Protein AF-A0A7S1QAA0-F1 (afdb_monomer_lite)

Structure (mmCIF, N/CA/C/O backbone):
data_AF-A0A7S1QAA0-F1
#
_entry.id   AF-A0A7S1QAA0-F1
#
loop_
_atom_site.group_PDB
_atom_site.id
_atom_site.type_symbol
_atom_site.label_atom_id
_atom_site.label_alt_id
_atom_site.label_comp_id
_atom_site.label_asym_id
_atom_site.label_entity_id
_atom_site.label_seq_id
_atom_site.pdbx_PDB_ins_code
_atom_site.Cartn_x
_atom_site.Cartn_y
_atom_site.Cartn_z
_atom_site.occupancy
_atom_site.B_iso_or_equiv
_atom_site.auth_seq_id
_atom_site.auth_comp_id
_atom_site.auth_asym_id
_atom_site.auth_atom_id
_atom_site.pdbx_PDB_model_num
ATOM 1 N N . LEU A 1 1 ? 3.022 54.831 -4.585 1.00 48.22 1 LEU A N 1
ATOM 2 C CA . LEU A 1 1 ? 3.019 54.101 -3.299 1.00 48.22 1 LEU A CA 1
ATOM 3 C C . LEU A 1 1 ? 3.901 52.864 -3.406 1.00 48.22 1 LEU A C 1
ATOM 5 O O . LEU A 1 1 ? 3.508 51.906 -4.059 1.00 48.22 1 LEU A O 1
ATOM 9 N N . LYS A 1 2 ? 5.076 52.889 -2.775 1.00 45.66 2 LYS A N 1
ATOM 10 C CA . LYS A 1 2 ? 5.754 51.692 -2.261 1.00 45.66 2 LYS A CA 1
ATOM 11 C C . LYS A 1 2 ? 6.778 52.168 -1.220 1.00 45.66 2 LYS A C 1
ATOM 13 O O . LYS A 1 2 ? 7.729 52.836 -1.616 1.00 45.66 2 LYS A O 1
ATOM 18 N N . PRO A 1 3 ? 6.549 51.963 0.086 1.00 51.00 3 PRO A N 1
ATOM 19 C CA . PRO A 1 3 ? 7.515 52.367 1.097 1.00 51.00 3 PRO A CA 1
ATOM 20 C C . PRO A 1 3 ? 8.655 51.345 1.184 1.00 51.00 3 PRO A C 1
ATOM 22 O O . PRO A 1 3 ? 8.421 50.137 1.226 1.00 51.00 3 PRO A O 1
ATOM 25 N N . SER A 1 4 ? 9.885 51.855 1.202 1.00 52.06 4 SER A N 1
ATOM 26 C CA . SER A 1 4 ? 11.091 51.122 1.591 1.00 52.06 4 SER A CA 1
ATOM 27 C C . SER A 1 4 ? 10.983 50.680 3.057 1.00 52.06 4 SER A C 1
ATOM 29 O O . SER A 1 4 ? 10.548 51.484 3.884 1.00 52.06 4 SER A O 1
ATOM 31 N N . PRO A 1 5 ? 11.367 49.444 3.420 1.00 55.75 5 PRO A N 1
ATOM 32 C CA . PRO A 1 5 ? 11.310 49.000 4.805 1.00 55.75 5 PRO A CA 1
ATOM 33 C C . PRO A 1 5 ? 12.450 49.623 5.618 1.00 55.75 5 PRO A C 1
ATOM 35 O O . PRO A 1 5 ? 13.632 49.390 5.365 1.00 55.75 5 PRO A O 1
ATOM 38 N N . SER A 1 6 ? 12.045 50.443 6.584 1.00 51.56 6 SER A N 1
ATOM 39 C CA . SER A 1 6 ? 12.879 51.080 7.594 1.00 51.56 6 SER A CA 1
ATOM 40 C C . SER A 1 6 ? 13.572 50.076 8.512 1.00 51.56 6 SER A C 1
ATOM 42 O O . SER A 1 6 ? 13.018 49.044 8.889 1.00 51.56 6 SER A O 1
ATOM 44 N N . LEU A 1 7 ? 14.782 50.472 8.902 1.00 54.50 7 LEU A N 1
ATOM 45 C CA . LEU A 1 7 ? 15.623 49.916 9.950 1.00 54.50 7 LEU A CA 1
ATOM 46 C C . LEU A 1 7 ? 14.826 49.652 11.236 1.00 54.50 7 LEU A C 1
ATOM 48 O O . LEU A 1 7 ? 14.327 50.586 11.860 1.00 54.50 7 LEU A O 1
ATOM 52 N N . ALA A 1 8 ? 14.756 48.392 11.658 1.00 53.06 8 ALA A N 1
ATOM 53 C CA . ALA A 1 8 ? 14.125 48.010 12.916 1.00 53.06 8 ALA A CA 1
ATOM 54 C C . ALA A 1 8 ? 14.787 46.768 13.522 1.00 53.06 8 ALA A C 1
ATOM 56 O O . ALA A 1 8 ? 14.153 45.727 13.606 1.00 53.06 8 ALA A O 1
ATOM 57 N N . TRP A 1 9 ? 16.056 46.871 13.926 1.00 45.47 9 TRP A N 1
ATOM 58 C CA . TRP A 1 9 ? 16.622 46.114 15.056 1.00 45.47 9 TRP A CA 1
ATOM 59 C C . TRP A 1 9 ? 18.060 46.586 15.321 1.00 45.47 9 TRP A C 1
ATOM 61 O O . TRP A 1 9 ? 19.026 46.035 14.812 1.00 45.47 9 TRP A O 1
ATOM 71 N N . LEU A 1 10 ? 18.216 47.646 16.116 1.00 45.34 10 LEU A N 1
ATOM 72 C CA . LEU A 1 10 ? 19.501 47.990 16.728 1.00 45.34 10 LEU A CA 1
ATOM 73 C C . LEU A 1 10 ? 19.378 47.693 18.227 1.00 45.34 10 LEU A C 1
ATOM 75 O O . LEU A 1 10 ? 18.973 48.546 19.013 1.00 45.34 10 LEU A O 1
ATOM 79 N N . THR A 1 11 ? 19.652 46.450 18.618 1.00 57.62 11 THR A N 1
ATOM 80 C CA . THR A 1 11 ? 19.965 46.113 20.011 1.00 57.62 11 THR A CA 1
ATOM 81 C C . THR A 1 11 ? 21.453 46.402 20.242 1.00 57.62 11 THR A C 1
ATOM 83 O O . THR A 1 11 ? 22.286 46.041 19.405 1.00 57.62 11 THR A O 1
ATOM 86 N N . PRO A 1 12 ? 21.837 47.075 21.339 1.00 49.72 12 PRO A N 1
ATOM 87 C CA . PRO A 1 12 ? 23.234 47.396 21.588 1.00 49.72 12 PRO A CA 1
ATOM 88 C C . PRO A 1 12 ? 23.942 46.141 22.117 1.00 49.72 12 PRO A C 1
ATOM 90 O O . PRO A 1 12 ? 23.834 45.816 23.296 1.00 49.72 12 PRO A O 1
ATOM 93 N N . GLY A 1 13 ? 24.633 45.406 21.238 1.00 56.69 13 GLY A N 1
ATOM 94 C CA . GLY A 1 13 ? 25.514 44.302 21.650 1.00 56.69 13 GLY A CA 1
ATOM 95 C C . GLY A 1 13 ? 25.748 43.161 20.654 1.00 56.69 13 GLY A C 1
ATOM 96 O O . GLY A 1 13 ? 26.563 42.292 20.945 1.00 56.69 13 GLY A O 1
ATOM 97 N N . GLY A 1 14 ? 25.087 43.131 19.493 1.00 53.66 14 GLY A N 1
ATOM 98 C CA . GLY A 1 14 ? 25.298 42.092 18.477 1.00 53.66 14 GLY A CA 1
ATOM 99 C C . GLY A 1 14 ? 25.907 42.660 17.199 1.00 53.66 14 GLY A C 1
ATOM 100 O O . GLY A 1 14 ? 25.282 43.487 16.541 1.00 53.66 14 GLY A O 1
ATOM 101 N N . ILE A 1 15 ? 27.112 42.218 16.836 1.00 68.31 15 ILE A N 1
ATOM 102 C CA . ILE A 1 15 ? 27.705 42.489 15.518 1.00 68.31 15 ILE A CA 1
ATOM 103 C C . ILE A 1 15 ? 26.783 41.861 14.452 1.00 68.31 15 ILE A C 1
ATOM 105 O O . ILE A 1 15 ? 26.455 40.678 14.583 1.00 68.31 15 ILE A O 1
ATOM 109 N N . PRO A 1 16 ? 26.334 42.599 13.419 1.00 65.75 16 PRO A N 1
ATOM 110 C CA . PRO A 1 16 ? 25.530 42.016 12.348 1.00 65.75 16 PRO A CA 1
ATOM 111 C C . PRO A 1 16 ? 26.381 41.012 11.550 1.00 65.75 16 PRO A C 1
ATOM 113 O O . PRO A 1 16 ? 27.543 41.303 11.266 1.00 65.75 16 PRO A O 1
ATOM 116 N N . PRO A 1 17 ? 25.855 39.830 11.181 1.00 65.81 17 PRO A N 1
ATOM 117 C CA . PRO A 1 17 ? 26.639 38.857 10.433 1.00 65.81 17 PRO A CA 1
ATOM 118 C C . PRO A 1 17 ? 26.915 39.361 9.010 1.00 65.81 17 PRO A C 1
ATOM 120 O O . PRO A 1 17 ? 25.994 39.687 8.259 1.00 65.81 17 PRO A O 1
ATOM 123 N N . ASP A 1 18 ? 28.196 39.395 8.642 1.00 61.81 18 ASP A N 1
ATOM 124 C CA . ASP A 1 18 ? 28.657 39.739 7.298 1.00 61.81 18 ASP A CA 1
ATOM 125 C C . ASP A 1 18 ? 28.142 38.726 6.256 1.00 61.81 18 ASP A C 1
ATOM 127 O O . ASP A 1 18 ? 28.348 37.518 6.416 1.00 61.81 18 ASP A O 1
ATOM 131 N N . PRO A 1 19 ? 27.573 39.171 5.119 1.00 62.12 19 PRO A N 1
ATOM 132 C CA . PRO A 1 19 ? 27.037 38.282 4.085 1.00 62.12 19 PRO A CA 1
ATOM 133 C C . PRO A 1 19 ? 28.111 37.630 3.186 1.00 62.12 19 PRO A C 1
ATOM 135 O O . PRO A 1 19 ? 27.798 37.174 2.087 1.00 62.12 19 PRO A O 1
ATOM 138 N N . ARG A 1 20 ? 29.388 37.601 3.597 1.00 53.25 20 ARG A N 1
ATOM 139 C CA . ARG A 1 20 ? 30.512 37.080 2.786 1.00 53.25 20 ARG A CA 1
ATOM 140 C C . ARG A 1 20 ? 31.515 36.214 3.558 1.00 53.25 20 ARG A C 1
ATOM 142 O O . ARG A 1 20 ? 32.696 36.205 3.223 1.00 53.25 20 ARG A O 1
ATOM 149 N N . SER A 1 21 ? 31.070 35.459 4.558 1.00 50.84 21 SER A N 1
ATOM 150 C CA . SER A 1 21 ? 31.899 34.398 5.146 1.00 50.84 21 SER A CA 1
ATOM 151 C C . SER A 1 21 ? 31.537 33.034 4.531 1.00 50.84 21 SER A C 1
ATOM 153 O O . SER A 1 21 ? 30.377 32.625 4.596 1.00 50.84 21 SER A O 1
ATOM 155 N N . PRO A 1 22 ? 32.485 32.308 3.905 1.00 51.22 22 PRO A N 1
ATOM 156 C CA . PRO A 1 22 ? 32.242 30.931 3.502 1.00 51.22 22 PRO A CA 1
ATOM 157 C C . PRO A 1 22 ? 32.101 30.076 4.763 1.00 51.22 22 PRO A C 1
ATOM 159 O O . PRO A 1 22 ? 33.004 30.001 5.595 1.00 51.22 22 PRO A O 1
ATOM 162 N N . THR A 1 23 ? 30.951 29.428 4.918 1.00 54.97 23 THR A N 1
ATOM 163 C CA . THR A 1 23 ? 30.754 28.399 5.934 1.00 54.97 23 THR A CA 1
ATOM 164 C C . THR A 1 23 ? 31.646 27.207 5.585 1.00 54.97 23 THR A C 1
ATOM 166 O O . THR A 1 23 ? 31.271 26.351 4.787 1.00 54.97 23 THR A O 1
ATOM 169 N N . THR A 1 24 ? 32.842 27.136 6.169 1.00 52.88 24 THR A N 1
ATOM 170 C CA . THR A 1 24 ? 33.669 25.923 6.148 1.00 52.88 24 THR A CA 1
ATOM 171 C C . THR A 1 24 ? 33.019 24.881 7.059 1.00 52.88 24 THR A C 1
ATOM 173 O O . THR A 1 24 ? 33.382 24.730 8.222 1.00 52.88 24 THR A O 1
ATOM 176 N N . GLN A 1 25 ? 32.021 24.163 6.543 1.00 48.00 25 GLN A N 1
ATOM 177 C CA . GLN A 1 25 ? 31.674 22.843 7.062 1.00 48.00 25 GLN A CA 1
ATOM 178 C C . GLN A 1 25 ? 32.580 21.828 6.364 1.00 48.00 25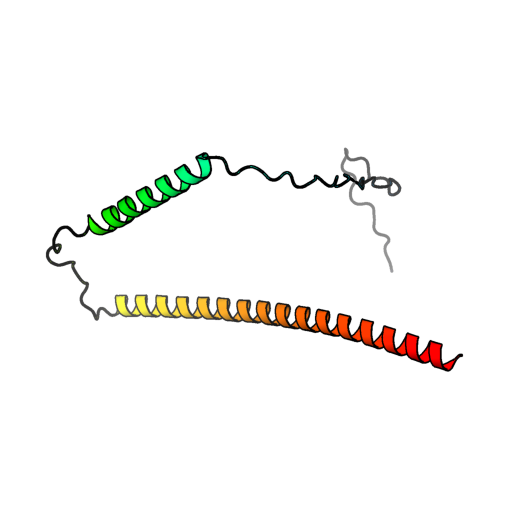 GLN A C 1
ATOM 180 O O . GLN A 1 25 ? 32.508 21.622 5.156 1.00 48.00 25 GLN A O 1
ATOM 185 N N . SER A 1 26 ? 33.490 21.255 7.148 1.00 49.66 26 SER A N 1
ATOM 186 C CA . SER A 1 26 ? 34.470 20.257 6.719 1.00 49.66 26 SER A CA 1
ATOM 187 C C . SER A 1 26 ? 33.791 18.998 6.161 1.00 49.66 26 SER A C 1
ATOM 189 O O . SER A 1 26 ? 32.973 18.404 6.866 1.00 49.66 26 SER A O 1
ATOM 191 N N . PRO A 1 27 ? 34.165 18.514 4.964 1.00 55.19 27 PRO A N 1
ATOM 192 C CA . PRO A 1 27 ? 33.910 17.145 4.551 1.00 55.19 27 PRO A CA 1
ATOM 193 C C . PRO A 1 27 ? 35.128 16.254 4.867 1.00 55.19 27 PRO A C 1
ATOM 195 O O . PRO A 1 27 ? 36.259 16.723 4.925 1.00 55.19 27 PRO A O 1
ATOM 198 N N . HIS A 1 28 ? 34.883 14.949 5.002 1.00 47.66 28 HIS A N 1
ATOM 199 C CA . HIS A 1 28 ? 35.863 13.851 5.075 1.00 47.66 28 HIS A CA 1
ATOM 200 C C . HIS A 1 28 ? 36.485 13.494 6.435 1.00 47.66 28 HIS A C 1
ATOM 202 O O . HIS A 1 28 ? 37.678 13.658 6.668 1.00 47.66 28 HIS A O 1
ATOM 208 N N . ALA A 1 29 ? 35.717 12.770 7.257 1.00 45.91 29 ALA A N 1
ATOM 209 C CA . ALA A 1 29 ? 36.297 11.667 8.024 1.00 45.91 29 ALA A CA 1
ATOM 210 C C . ALA A 1 29 ? 36.314 10.411 7.135 1.00 45.91 29 ALA A C 1
ATOM 212 O O . ALA A 1 29 ? 35.274 9.831 6.816 1.00 45.91 29 ALA A O 1
ATOM 213 N N . ALA A 1 30 ? 37.510 10.034 6.685 1.00 49.34 30 ALA A N 1
ATOM 214 C CA . ALA A 1 30 ? 37.782 8.842 5.899 1.00 49.34 30 ALA A CA 1
ATOM 215 C C . ALA A 1 30 ? 37.285 7.576 6.618 1.00 49.34 30 ALA A C 1
ATOM 217 O O . ALA A 1 30 ? 37.715 7.253 7.726 1.00 49.34 30 ALA A O 1
ATOM 218 N N . ARG A 1 31 ? 36.387 6.830 5.969 1.00 49.09 31 ARG A N 1
ATOM 219 C CA . ARG A 1 31 ? 35.961 5.502 6.416 1.00 49.09 31 ARG A CA 1
ATOM 220 C C . ARG A 1 31 ? 37.057 4.513 6.020 1.00 49.09 31 ARG A C 1
ATOM 222 O O . ARG A 1 31 ? 37.031 3.950 4.931 1.00 49.09 31 ARG A O 1
ATOM 229 N N . SER A 1 32 ? 38.060 4.358 6.879 1.00 55.31 32 SER A N 1
ATOM 230 C CA . SER A 1 32 ? 39.072 3.317 6.726 1.00 55.31 32 SER A CA 1
ATOM 231 C C . SER A 1 32 ? 38.402 1.943 6.817 1.00 55.31 32 SER A C 1
ATOM 233 O O . SER A 1 32 ? 37.740 1.590 7.796 1.00 55.31 32 SER A O 1
ATOM 235 N N . SER A 1 33 ? 38.540 1.174 5.742 1.00 57.47 33 SER A N 1
ATOM 236 C CA . SER A 1 33 ? 38.160 -0.229 5.644 1.00 57.47 33 SER A CA 1
ATOM 237 C C . SER A 1 33 ? 38.933 -1.041 6.682 1.00 57.47 33 SER A C 1
ATOM 239 O O . SER A 1 33 ? 40.123 -1.310 6.514 1.00 57.47 33 SER A O 1
ATOM 241 N N . ARG A 1 34 ? 38.271 -1.430 7.774 1.00 57.88 34 ARG A N 1
ATOM 242 C CA . ARG A 1 34 ? 38.822 -2.413 8.711 1.00 57.88 34 ARG A CA 1
ATOM 243 C C . ARG A 1 34 ? 38.657 -3.817 8.117 1.00 57.88 34 ARG A C 1
ATOM 245 O O . ARG A 1 34 ? 37.527 -4.173 7.783 1.00 57.88 34 ARG A O 1
ATOM 252 N N . PRO A 1 35 ? 39.728 -4.623 8.002 1.00 55.50 35 PRO A N 1
ATOM 253 C CA . PRO A 1 35 ? 39.590 -6.021 7.629 1.00 55.50 35 PRO A CA 1
ATOM 254 C C . PRO A 1 35 ? 38.873 -6.783 8.750 1.00 55.50 35 PRO A C 1
ATOM 256 O O . PRO A 1 35 ? 39.113 -6.564 9.941 1.00 55.50 35 PRO A O 1
ATOM 259 N N . MET A 1 36 ? 37.958 -7.658 8.344 1.00 54.47 36 MET A N 1
ATOM 260 C CA . MET A 1 36 ? 37.133 -8.495 9.207 1.00 54.47 36 MET A CA 1
ATOM 261 C C . MET A 1 36 ? 38.014 -9.548 9.892 1.00 54.47 36 MET A C 1
ATOM 263 O O . MET A 1 36 ? 38.226 -10.636 9.366 1.00 54.47 36 MET A O 1
ATOM 267 N N . ALA A 1 37 ? 38.566 -9.217 11.060 1.00 56.69 37 ALA A N 1
ATOM 268 C CA . ALA A 1 37 ? 39.202 -10.204 11.920 1.00 56.69 37 ALA A CA 1
ATOM 269 C C . ALA A 1 37 ? 38.123 -11.174 12.428 1.00 56.69 37 ALA A C 1
ATOM 271 O O . ALA A 1 37 ? 37.219 -10.768 13.164 1.00 56.69 37 ALA A O 1
ATOM 272 N N . LEU A 1 38 ? 38.214 -12.446 12.023 1.00 59.78 38 LEU A N 1
ATOM 273 C CA . LEU A 1 38 ? 37.458 -13.546 12.616 1.00 59.78 38 LEU A CA 1
ATOM 274 C C . LEU A 1 38 ? 37.737 -13.551 14.126 1.00 59.78 38 LEU A C 1
ATOM 276 O O . LEU A 1 38 ? 38.807 -13.961 14.573 1.00 59.78 38 LEU A O 1
ATOM 280 N N . ARG A 1 39 ? 36.790 -13.050 14.924 1.00 55.06 39 ARG A N 1
ATOM 281 C CA . ARG A 1 39 ? 36.856 -13.163 16.383 1.00 55.06 39 ARG A CA 1
ATOM 282 C C . ARG A 1 39 ? 36.524 -14.604 16.745 1.00 55.06 39 ARG A C 1
ATOM 284 O O . ARG A 1 39 ? 35.386 -15.031 16.571 1.00 55.06 39 ARG A O 1
ATOM 291 N N . SER A 1 40 ? 37.523 -15.328 17.250 1.00 59.56 40 SER A N 1
ATOM 292 C CA . SER A 1 40 ? 37.338 -16.608 17.934 1.00 59.56 40 SER A CA 1
ATOM 293 C C . SER A 1 40 ? 36.207 -16.501 18.950 1.00 59.56 40 SER A C 1
ATOM 295 O O . SER A 1 40 ? 36.211 -15.616 19.809 1.00 59.56 40 SER A O 1
ATOM 297 N N . LEU A 1 41 ? 35.249 -17.418 18.841 1.00 57.09 41 LEU A N 1
ATOM 298 C CA . LEU A 1 41 ? 34.156 -17.584 19.786 1.00 57.09 41 LEU A CA 1
ATOM 299 C C . LEU A 1 41 ? 34.762 -18.058 21.117 1.00 57.09 41 LEU A C 1
ATOM 301 O O . LEU A 1 41 ? 35.141 -19.217 21.263 1.00 57.09 41 LEU A O 1
ATOM 305 N N . THR A 1 42 ? 34.952 -17.147 22.070 1.00 59.34 42 THR A N 1
ATOM 306 C CA . THR A 1 42 ? 35.446 -17.505 23.401 1.00 59.34 42 THR A CA 1
ATOM 307 C C . THR A 1 42 ? 34.339 -18.179 24.213 1.00 59.34 42 THR A C 1
ATOM 309 O O . THR A 1 42 ? 33.160 -17.844 24.100 1.00 59.34 42 THR A O 1
ATOM 312 N N . VAL A 1 43 ? 34.745 -19.113 25.078 1.00 53.22 43 VAL A N 1
ATOM 313 C CA . VAL A 1 43 ? 33.921 -19.938 25.990 1.00 53.22 43 VAL A CA 1
ATOM 314 C C . VAL A 1 43 ? 32.891 -19.135 26.814 1.00 53.22 43 VAL A C 1
ATOM 316 O O . VAL A 1 43 ? 31.877 -19.681 27.241 1.00 53.22 43 VAL A O 1
ATOM 319 N N . ALA A 1 44 ? 33.075 -17.820 26.965 1.00 51.44 44 ALA A N 1
ATOM 320 C CA . ALA A 1 44 ? 32.119 -16.917 27.609 1.00 51.44 44 ALA A CA 1
ATOM 321 C C . ALA A 1 44 ? 30.739 -16.856 26.914 1.00 51.44 44 ALA A C 1
ATOM 323 O O . ALA A 1 44 ? 29.736 -16.604 27.580 1.00 51.44 44 ALA A O 1
ATOM 324 N N . ALA A 1 45 ? 30.659 -17.127 25.605 1.00 53.50 45 ALA A N 1
ATOM 325 C CA . ALA A 1 45 ? 29.384 -17.160 24.882 1.00 53.50 45 ALA A CA 1
ATOM 326 C C . ALA A 1 45 ? 28.502 -18.364 25.274 1.00 53.50 45 ALA A C 1
ATOM 328 O O . ALA A 1 45 ? 27.279 -18.266 25.209 1.00 53.50 45 ALA A O 1
ATOM 329 N N . LEU A 1 46 ? 29.097 -19.473 25.737 1.00 51.47 46 LEU A N 1
ATOM 330 C CA . LEU A 1 46 ? 28.349 -20.653 26.186 1.00 51.47 46 LEU A CA 1
ATOM 331 C C . LEU A 1 46 ? 27.740 -20.446 27.587 1.00 51.47 46 LEU A C 1
ATOM 333 O O . LEU A 1 46 ? 26.631 -20.899 27.859 1.00 51.47 46 LEU A O 1
ATOM 337 N N . ALA A 1 47 ? 28.429 -19.703 28.461 1.00 52.50 47 ALA A N 1
ATOM 338 C CA . ALA A 1 47 ? 27.950 -19.399 29.811 1.00 52.50 47 ALA A CA 1
ATOM 339 C C . ALA A 1 47 ? 26.744 -18.437 29.816 1.00 52.50 47 ALA A C 1
ATOM 341 O O . ALA A 1 47 ? 25.867 -18.551 30.669 1.00 52.50 47 ALA A O 1
ATOM 342 N N . ALA A 1 48 ? 26.653 -17.528 28.838 1.00 52.78 48 ALA A N 1
ATOM 343 C CA . ALA A 1 48 ? 25.527 -16.598 28.721 1.00 52.78 48 ALA A CA 1
ATOM 344 C C . ALA A 1 48 ? 24.203 -17.294 28.342 1.00 52.78 48 ALA A C 1
ATOM 346 O O . ALA A 1 48 ? 23.141 -16.879 28.803 1.00 52.78 48 ALA A O 1
ATOM 347 N N . VAL A 1 49 ? 24.256 -18.380 27.559 1.00 55.72 49 VAL A N 1
ATOM 348 C CA . VAL A 1 49 ? 23.068 -19.186 27.219 1.00 55.72 49 VAL A CA 1
ATOM 349 C C . VAL A 1 49 ? 22.581 -19.990 28.432 1.00 55.72 49 VAL A C 1
ATOM 351 O O . VAL A 1 49 ? 21.376 -20.078 28.659 1.00 55.72 49 VAL A O 1
ATOM 354 N N . ALA A 1 50 ? 23.497 -20.506 29.260 1.00 52.88 50 ALA A N 1
ATOM 355 C CA . ALA A 1 50 ? 23.148 -21.237 30.483 1.00 52.88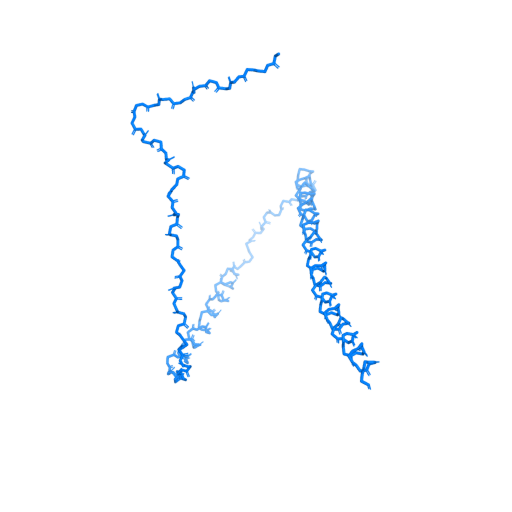 50 ALA A CA 1
ATOM 356 C C . ALA A 1 50 ? 22.451 -20.341 31.527 1.00 52.88 50 ALA A C 1
ATOM 358 O O . ALA A 1 50 ? 21.464 -20.757 32.133 1.00 52.88 50 ALA A O 1
ATOM 359 N N . SER A 1 51 ? 22.898 -19.089 31.684 1.00 53.34 51 SER A N 1
ATOM 360 C CA . SER A 1 51 ? 22.242 -18.120 32.576 1.00 53.34 51 SER A CA 1
ATOM 361 C C . SER A 1 51 ? 20.876 -17.648 32.061 1.00 53.34 51 SER A C 1
ATOM 363 O O . SER A 1 51 ? 20.011 -17.309 32.864 1.00 53.34 51 SER A O 1
ATOM 365 N N . GLY A 1 52 ? 20.655 -17.648 30.740 1.00 53.53 52 GLY A N 1
ATOM 366 C CA . GLY A 1 52 ? 19.367 -17.289 30.135 1.00 53.53 52 GLY A CA 1
ATOM 367 C C . GLY A 1 52 ? 18.259 -18.313 30.405 1.00 53.53 52 GLY A C 1
ATOM 368 O O . GLY A 1 52 ? 17.121 -17.927 30.654 1.00 53.53 52 GLY A O 1
ATOM 369 N N . LEU A 1 53 ? 18.592 -19.609 30.436 1.00 51.66 53 LEU A N 1
ATOM 370 C CA . LEU A 1 53 ? 17.621 -20.670 30.736 1.00 51.66 53 LEU A CA 1
ATOM 371 C C . LEU A 1 53 ? 17.181 -20.678 32.213 1.00 51.66 53 LEU A C 1
ATOM 373 O O . LEU A 1 53 ? 16.027 -20.979 32.503 1.00 51.66 53 LEU A O 1
ATOM 377 N N . ALA A 1 54 ? 18.062 -20.292 33.143 1.00 53.81 54 ALA A N 1
ATOM 378 C CA . ALA A 1 54 ? 17.763 -20.266 34.581 1.00 53.81 54 ALA A CA 1
ATOM 379 C C . ALA A 1 54 ? 16.826 -19.111 35.003 1.00 53.81 54 ALA A C 1
ATOM 381 O O . ALA A 1 54 ? 16.101 -19.213 35.995 1.00 53.81 54 ALA A O 1
ATOM 382 N N . LEU A 1 55 ? 16.798 -18.014 34.238 1.00 52.53 55 LEU A N 1
ATOM 383 C CA . LEU A 1 55 ? 15.832 -16.925 34.430 1.00 52.53 55 LEU A CA 1
ATOM 384 C C . LEU A 1 55 ? 14.420 -17.323 33.975 1.00 52.53 55 LEU A C 1
ATOM 386 O O . LEU A 1 55 ? 13.445 -16.834 34.536 1.00 52.53 55 LEU A O 1
ATOM 390 N N . GLN A 1 56 ? 14.288 -18.245 33.018 1.00 53.62 56 GLN A N 1
ATOM 391 C CA . GLN A 1 56 ? 12.984 -18.675 32.508 1.00 53.62 56 GLN A CA 1
ATOM 392 C C . GLN A 1 56 ? 12.174 -19.444 33.570 1.00 53.62 56 GLN A C 1
ATOM 394 O O . GLN A 1 56 ? 10.973 -19.216 33.709 1.00 53.62 56 GLN A O 1
ATOM 399 N N . ASP A 1 57 ? 12.835 -20.294 34.363 1.00 50.62 57 ASP A N 1
ATOM 400 C CA . ASP A 1 57 ? 12.186 -21.132 35.384 1.00 50.62 57 ASP A CA 1
ATOM 401 C C . ASP A 1 57 ? 11.655 -20.316 36.574 1.00 50.62 57 ASP A C 1
ATOM 403 O O . ASP A 1 57 ? 10.584 -20.598 37.111 1.00 50.62 57 ASP A O 1
ATOM 407 N N . SER A 1 58 ? 12.356 -19.246 36.960 1.00 56.47 58 SER A N 1
ATOM 408 C CA . SER A 1 58 ? 11.931 -18.384 38.073 1.00 56.47 58 SER A CA 1
ATOM 409 C C . SER A 1 58 ? 10.755 -17.468 37.710 1.00 56.47 58 SER A C 1
ATOM 411 O O . SER A 1 58 ? 9.924 -17.177 38.570 1.00 56.47 58 SER A O 1
ATOM 413 N N . ILE A 1 59 ? 10.617 -17.077 36.438 1.00 57.69 59 ILE A N 1
ATOM 414 C CA . ILE A 1 59 ? 9.470 -16.290 35.951 1.00 57.69 59 ILE A CA 1
ATOM 415 C C . ILE A 1 59 ? 8.210 -17.168 35.870 1.00 57.69 59 ILE A C 1
ATOM 417 O O . ILE A 1 59 ? 7.124 -16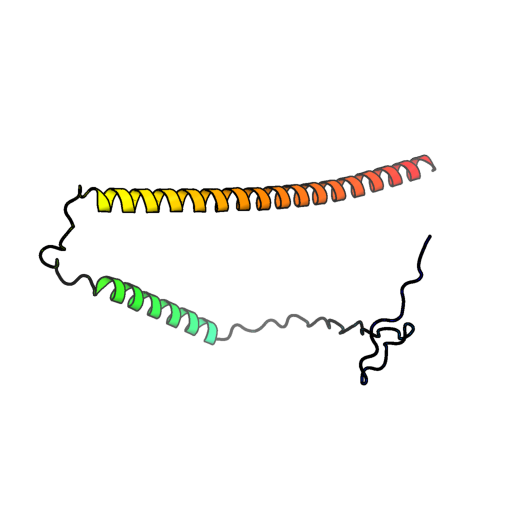.727 36.251 1.00 57.69 59 ILE A O 1
ATOM 421 N N . ILE A 1 60 ? 8.347 -18.428 35.439 1.00 54.88 60 ILE A N 1
ATOM 422 C CA . ILE A 1 60 ? 7.225 -19.381 35.369 1.00 54.88 60 ILE A CA 1
ATOM 423 C C . ILE A 1 60 ? 6.810 -19.845 36.779 1.00 54.88 60 ILE A C 1
ATOM 425 O O . ILE A 1 60 ? 5.616 -19.971 37.056 1.00 54.88 60 ILE A O 1
ATOM 429 N N . ALA A 1 61 ? 7.757 -20.009 37.710 1.00 51.97 61 ALA A N 1
ATOM 430 C CA . ALA A 1 61 ? 7.455 -20.321 39.109 1.00 51.97 61 ALA A CA 1
ATOM 431 C C . ALA A 1 61 ? 6.780 -19.151 39.852 1.00 51.97 61 ALA A C 1
ATOM 433 O O . ALA A 1 61 ? 5.832 -19.376 40.606 1.00 51.97 61 ALA A O 1
ATOM 434 N N . ALA A 1 62 ? 7.197 -17.903 39.605 1.00 51.19 62 ALA A N 1
ATOM 435 C CA . ALA A 1 62 ? 6.542 -16.720 40.172 1.00 51.19 62 ALA A CA 1
ATOM 436 C C . ALA A 1 62 ? 5.114 -16.524 39.629 1.00 51.19 62 ALA A C 1
ATOM 438 O O . ALA A 1 62 ? 4.232 -16.097 40.371 1.00 51.19 62 ALA A O 1
ATOM 439 N N . ALA A 1 63 ? 4.859 -16.896 38.369 1.00 53.50 63 ALA A N 1
ATOM 440 C CA . ALA A 1 63 ? 3.514 -16.882 37.792 1.00 53.50 63 ALA A CA 1
ATOM 441 C C . ALA A 1 63 ? 2.585 -17.949 38.408 1.00 53.50 63 ALA A C 1
ATOM 443 O O . ALA A 1 63 ? 1.374 -17.742 38.458 1.00 53.50 63 ALA A O 1
ATOM 444 N N . ASN A 1 64 ? 3.137 -19.063 38.909 1.00 50.72 64 ASN A N 1
ATOM 445 C CA . ASN A 1 64 ? 2.360 -20.169 39.480 1.00 50.72 64 ASN A CA 1
ATOM 446 C C . ASN A 1 64 ? 2.242 -20.121 41.022 1.00 50.72 64 ASN A C 1
ATOM 448 O O . ASN A 1 64 ? 1.371 -20.768 41.597 1.00 50.72 64 ASN A O 1
ATOM 452 N N . ALA A 1 65 ? 3.069 -19.326 41.713 1.00 48.41 65 ALA A N 1
ATOM 453 C CA . ALA A 1 65 ? 3.015 -19.164 43.173 1.00 48.41 65 ALA A CA 1
ATOM 454 C C . ALA A 1 65 ? 1.839 -18.293 43.668 1.00 48.41 65 ALA A C 1
ATOM 456 O O . ALA A 1 65 ? 1.507 -18.324 44.854 1.00 48.41 65 ALA A O 1
ATOM 457 N N . THR A 1 66 ? 1.154 -17.568 42.778 1.00 46.47 66 THR A N 1
ATOM 458 C CA . THR A 1 66 ? -0.082 -16.828 43.106 1.00 46.47 66 THR A CA 1
ATOM 459 C C . THR A 1 66 ? -1.347 -17.690 42.984 1.00 46.47 66 THR A C 1
ATOM 461 O O . THR A 1 66 ? -2.450 -17.197 43.202 1.00 46.47 66 THR A O 1
ATOM 464 N N . ALA A 1 67 ? -1.220 -18.987 42.685 1.00 51.75 67 ALA A N 1
ATOM 465 C CA . ALA A 1 67 ? -2.329 -19.944 42.698 1.00 51.75 67 ALA A CA 1
ATOM 466 C C . ALA A 1 67 ? -2.472 -20.625 44.076 1.00 51.75 67 ALA A C 1
ATOM 468 O O . ALA A 1 67 ? -2.556 -21.846 44.185 1.00 51.75 67 ALA A O 1
ATOM 469 N N . SER A 1 68 ? -2.478 -19.835 45.153 1.00 45.81 68 SER A N 1
ATOM 470 C CA . SER A 1 68 ? -2.813 -20.322 46.495 1.00 45.81 68 SER A CA 1
ATOM 471 C C . SER A 1 68 ? -4.301 -20.113 46.761 1.00 45.81 68 SER A C 1
ATOM 473 O O . SER A 1 68 ? -4.708 -19.004 47.083 1.00 45.81 68 SER A O 1
ATOM 475 N N . ALA A 1 69 ? -5.063 -21.211 46.666 1.00 50.22 69 ALA A N 1
ATOM 476 C CA . ALA A 1 69 ? -6.468 -21.375 47.060 1.00 50.22 69 ALA A CA 1
ATOM 477 C C . ALA A 1 69 ? -7.497 -20.500 46.304 1.00 50.22 69 ALA A C 1
ATOM 479 O O . ALA A 1 69 ? -7.207 -19.366 45.938 1.00 50.22 69 ALA A O 1
ATOM 480 N N . PRO A 1 70 ? -8.735 -20.981 46.068 1.00 52.31 70 PRO A N 1
ATOM 481 C CA . PRO A 1 70 ? -9.801 -20.086 45.634 1.00 52.31 70 PRO A CA 1
ATOM 482 C C . PRO A 1 70 ? -10.007 -19.044 46.747 1.00 52.31 70 PRO A C 1
ATOM 484 O O . PRO A 1 70 ? -10.386 -19.440 47.855 1.00 52.31 70 PRO A O 1
ATOM 487 N N . PRO A 1 71 ? -9.767 -17.735 46.527 1.00 58.97 71 PRO A N 1
ATOM 488 C CA . PRO A 1 71 ? -10.241 -16.752 47.481 1.00 58.97 71 PRO A CA 1
ATOM 489 C C . PRO A 1 71 ? -11.762 -16.891 47.504 1.00 58.97 71 PRO A C 1
ATOM 491 O O . PRO A 1 71 ? -12.425 -16.785 46.469 1.00 58.97 71 PRO A O 1
ATOM 494 N N . ALA A 1 72 ? -12.293 -17.227 48.677 1.00 54.31 72 ALA A N 1
ATOM 495 C CA . ALA A 1 72 ? -13.716 -17.303 48.942 1.00 54.31 72 ALA A CA 1
ATOM 496 C C . ALA A 1 72 ? -14.413 -16.091 48.310 1.00 54.31 72 ALA A C 1
ATOM 498 O O . ALA A 1 72 ? -14.151 -14.961 48.708 1.00 54.31 72 ALA A O 1
ATOM 499 N N . GLY A 1 73 ? -15.236 -16.349 47.290 1.00 55.12 73 GLY A N 1
ATOM 500 C CA . GLY A 1 73 ? -16.058 -15.356 46.610 1.00 55.12 73 GLY A CA 1
ATOM 501 C C . GLY A 1 73 ? -15.315 -14.068 46.268 1.00 55.12 73 GLY A C 1
ATOM 502 O O . GLY A 1 73 ? -15.548 -13.046 46.910 1.00 55.12 73 GLY A O 1
ATOM 503 N N . ALA A 1 74 ? -14.493 -14.077 45.211 1.00 50.94 74 ALA A N 1
ATOM 504 C CA . ALA A 1 74 ? -14.254 -12.835 44.482 1.00 50.94 74 ALA A CA 1
ATOM 505 C C . ALA A 1 74 ? -15.635 -12.213 44.233 1.00 50.94 74 ALA A C 1
ATOM 507 O O . ALA A 1 74 ? -16.489 -12.846 43.610 1.00 50.94 74 ALA A O 1
ATOM 508 N N . GLN A 1 75 ? -15.893 -11.047 44.829 1.00 58.53 75 GLN A N 1
ATOM 509 C CA . GLN A 1 75 ? -17.154 -10.329 44.700 1.00 58.53 75 GLN A CA 1
ATOM 510 C C . GLN A 1 75 ? -17.254 -9.870 43.245 1.00 58.53 75 GLN A C 1
ATOM 512 O O . GLN A 1 75 ? -16.871 -8.762 42.879 1.00 58.53 75 GLN A O 1
ATOM 517 N N . ILE A 1 76 ? -17.697 -10.779 42.382 1.00 60.50 76 ILE A N 1
ATOM 518 C CA . ILE A 1 76 ? -18.068 -10.472 41.015 1.00 60.50 76 ILE A CA 1
ATOM 519 C C . ILE A 1 76 ? -19.278 -9.560 41.167 1.00 60.50 76 ILE A C 1
ATOM 521 O O . ILE A 1 76 ? -20.324 -9.987 41.663 1.00 60.50 76 ILE A O 1
ATOM 525 N N . ALA A 1 77 ? -19.114 -8.282 40.822 1.00 64.94 77 ALA A N 1
ATOM 526 C CA . ALA A 1 77 ? -20.242 -7.370 40.747 1.00 64.94 77 ALA A CA 1
ATOM 527 C C . ALA A 1 77 ? -21.322 -8.040 39.878 1.00 64.94 77 ALA A C 1
ATOM 529 O O . ALA A 1 77 ? -20.986 -8.564 38.812 1.00 64.94 77 ALA A O 1
ATOM 530 N N . PRO A 1 78 ? -22.589 -8.090 40.324 1.00 70.75 78 PRO A N 1
ATOM 531 C CA . PRO A 1 78 ? -23.631 -8.761 39.565 1.00 70.75 78 PRO A CA 1
ATOM 532 C C . PRO A 1 78 ? -23.695 -8.142 38.168 1.00 70.75 78 PRO A C 1
ATOM 534 O O . PRO A 1 78 ? -23.817 -6.921 38.026 1.00 70.75 78 PRO A O 1
ATOM 537 N N . PHE A 1 79 ? -23.565 -8.983 37.141 1.00 65.19 79 PHE A N 1
ATOM 538 C CA . PHE A 1 79 ? -23.793 -8.575 35.761 1.00 65.19 79 PHE A CA 1
ATOM 539 C C . PHE A 1 79 ? -25.191 -7.947 35.675 1.00 65.19 79 PHE A C 1
ATOM 541 O O . PHE A 1 79 ? -26.155 -8.498 36.202 1.00 65.19 79 PHE A O 1
ATOM 548 N N . GLY A 1 80 ? -25.297 -6.766 35.059 1.00 66.19 80 GLY A N 1
ATOM 549 C CA . GLY A 1 80 ? -26.582 -6.076 34.893 1.00 66.19 80 GLY A CA 1
ATOM 550 C C . GLY A 1 80 ? -26.789 -4.791 35.701 1.00 66.19 80 GLY A C 1
ATOM 551 O O . GLY A 1 80 ? -27.912 -4.298 35.736 1.00 66.19 80 GLY A O 1
ATOM 552 N N . LYS A 1 81 ? -25.749 -4.196 36.306 1.00 74.94 81 LYS A N 1
ATOM 553 C CA . LYS A 1 81 ? -25.809 -2.769 36.678 1.00 74.94 81 LYS A CA 1
ATOM 554 C C . LYS A 1 81 ? -25.595 -1.914 35.427 1.00 74.94 81 LYS A C 1
ATOM 556 O O . LYS A 1 81 ? -24.586 -2.072 34.740 1.00 74.94 81 LYS A O 1
ATOM 561 N N . GLU A 1 82 ? -26.548 -1.034 35.126 1.00 77.00 82 GLU A N 1
ATOM 562 C CA . GLU A 1 82 ? -26.553 -0.212 33.907 1.00 77.00 82 GLU A CA 1
ATOM 563 C C . GLU A 1 82 ? -25.284 0.647 33.771 1.00 77.00 82 GLU A C 1
ATOM 565 O O . GLU A 1 82 ? -24.759 0.802 32.670 1.00 77.00 82 GLU A O 1
ATOM 570 N N . ASP A 1 83 ? -24.728 1.114 34.890 1.00 80.19 83 ASP A N 1
ATOM 571 C CA . ASP A 1 83 ? -23.499 1.913 34.921 1.00 80.19 83 ASP A CA 1
ATOM 572 C C . ASP A 1 83 ? -22.276 1.121 34.428 1.00 80.19 83 ASP A C 1
ATOM 574 O O . ASP A 1 83 ? -21.523 1.600 33.585 1.00 80.19 83 ASP A O 1
ATOM 578 N N . THR A 1 84 ? -22.124 -0.141 34.849 1.00 83.50 84 THR A N 1
ATOM 579 C CA . THR A 1 84 ? -21.018 -1.006 34.396 1.00 83.50 84 THR A CA 1
ATOM 580 C C . THR A 1 84 ? -21.160 -1.370 32.917 1.00 83.50 84 THR A C 1
ATOM 582 O O . THR A 1 84 ? -20.170 -1.433 32.191 1.00 83.50 84 THR A O 1
ATOM 585 N N . ALA A 1 85 ? -22.390 -1.571 32.434 1.00 85.25 85 ALA A N 1
ATOM 586 C CA . ALA A 1 85 ? -22.636 -1.798 31.011 1.00 85.25 85 ALA A CA 1
ATOM 587 C C . ALA A 1 85 ? -22.283 -0.557 30.169 1.00 85.25 85 ALA A C 1
ATOM 589 O O . ALA A 1 85 ? -21.631 -0.692 29.130 1.00 85.25 85 ALA A O 1
ATOM 590 N N . LYS A 1 86 ? -22.644 0.646 30.638 1.00 86.00 86 LYS A N 1
ATOM 591 C CA . LYS A 1 86 ? -22.304 1.923 29.986 1.00 86.00 86 LYS A CA 1
ATOM 592 C C . LYS A 1 86 ? -20.801 2.180 29.960 1.00 86.00 86 LYS A C 1
ATOM 594 O O . LYS A 1 86 ? -20.280 2.631 28.939 1.00 86.00 86 LYS A O 1
ATOM 599 N N . GLU A 1 87 ? -20.088 1.869 31.038 1.00 85.75 87 GLU A N 1
ATOM 600 C CA . GLU A 1 87 ? -18.628 1.994 31.094 1.00 85.75 87 GLU A CA 1
ATOM 601 C C . GLU A 1 87 ? -17.935 1.052 30.104 1.00 85.75 87 GLU A C 1
ATOM 603 O O . GLU A 1 87 ? -17.062 1.489 29.349 1.00 85.75 87 GLU A O 1
ATOM 608 N N . LEU A 1 88 ? -18.365 -0.213 30.043 1.00 90.75 88 LEU A N 1
ATOM 609 C CA . LEU A 1 88 ? -17.831 -1.195 29.095 1.00 90.75 88 LEU A CA 1
ATOM 610 C C . LEU A 1 88 ? -18.118 -0.802 27.642 1.00 90.75 88 LEU A C 1
ATOM 612 O O . LEU A 1 88 ? -17.225 -0.892 26.799 1.00 90.75 88 LEU A O 1
ATOM 616 N N . GLN A 1 89 ? -19.319 -0.302 27.347 1.00 89.38 89 GLN A N 1
ATOM 617 C CA . GLN A 1 89 ? -19.658 0.227 26.021 1.00 89.38 89 GLN A CA 1
ATOM 618 C C . GLN A 1 89 ? -18.807 1.448 25.663 1.00 89.38 89 GLN A C 1
ATOM 620 O O . GLN A 1 89 ? -18.262 1.518 24.565 1.00 89.38 89 GLN A O 1
ATOM 625 N N . SER A 1 90 ? -18.624 2.375 26.603 1.00 91.25 90 SER A N 1
ATOM 626 C CA . SER A 1 90 ? -17.804 3.574 26.396 1.00 91.25 90 SER A CA 1
ATOM 627 C C . SER A 1 90 ? -16.323 3.236 26.204 1.00 91.25 90 SER A C 1
ATOM 629 O O . SER A 1 90 ? -15.611 3.938 25.487 1.00 91.25 90 SER A O 1
ATOM 631 N N . HIS A 1 91 ? -15.824 2.182 26.854 1.00 94.75 91 HIS A N 1
ATOM 632 C CA . HIS A 1 91 ? -14.464 1.685 26.645 1.00 94.75 91 HIS A CA 1
ATOM 633 C C . HIS A 1 91 ? -14.326 0.979 25.292 1.00 94.75 91 HIS A C 1
ATOM 635 O O . HIS A 1 91 ? -13.335 1.185 24.590 1.00 94.75 91 HIS A O 1
ATOM 641 N N . ALA A 1 92 ? -15.311 0.166 24.906 1.00 94.38 92 ALA A N 1
ATOM 642 C CA . ALA A 1 92 ? -15.329 -0.505 23.611 1.00 94.38 92 ALA A CA 1
ATOM 643 C C . ALA A 1 92 ? -15.385 0.506 22.455 1.00 94.38 92 ALA A C 1
ATOM 645 O O . ALA A 1 92 ? -14.599 0.383 21.521 1.00 94.38 92 ALA A O 1
ATOM 646 N N . ALA A 1 93 ? -16.221 1.543 22.562 1.00 94.94 93 ALA A N 1
ATOM 647 C CA . ALA A 1 93 ? -16.302 2.627 21.582 1.00 94.94 93 ALA A CA 1
ATOM 648 C C . ALA A 1 93 ? -14.956 3.355 21.427 1.00 94.94 93 ALA A C 1
ATOM 650 O O . ALA A 1 93 ? -14.409 3.404 20.333 1.00 94.94 93 ALA A O 1
ATOM 651 N N . ARG A 1 94 ? -14.332 3.781 22.536 1.00 94.31 94 ARG A N 1
ATOM 652 C CA . ARG A 1 94 ? -12.992 4.403 22.499 1.00 94.31 94 ARG A CA 1
ATOM 653 C C . ARG A 1 94 ? -11.919 3.493 21.895 1.00 94.31 94 ARG A C 1
ATOM 655 O O . ARG A 1 94 ? -10.981 3.965 21.256 1.00 94.31 94 ARG A O 1
ATOM 662 N N . THR A 1 95 ? -12.044 2.185 22.115 1.00 95.31 95 THR A N 1
ATOM 663 C CA . THR A 1 95 ? -11.135 1.195 21.525 1.00 95.31 95 THR A CA 1
ATOM 664 C C . THR A 1 95 ? -11.341 1.104 20.012 1.00 95.31 95 THR A C 1
ATOM 666 O O . THR A 1 95 ? -10.360 1.012 19.283 1.00 95.31 95 THR A O 1
ATOM 669 N N . GLN A 1 96 ? -12.585 1.173 19.527 1.00 96.44 96 GLN A N 1
ATOM 670 C CA . GLN A 1 96 ? -12.886 1.208 18.093 1.00 96.44 96 GLN A CA 1
ATOM 671 C C . GLN A 1 96 ? -12.319 2.463 17.435 1.00 96.44 96 GLN A C 1
ATOM 673 O O . GLN A 1 96 ? -11.631 2.327 16.430 1.00 96.44 96 GLN A O 1
ATOM 678 N N . ASP A 1 97 ? -12.508 3.638 18.037 1.00 96.25 97 ASP A N 1
ATOM 679 C CA . ASP A 1 97 ? -11.964 4.897 17.511 1.00 96.25 97 ASP A CA 1
ATOM 680 C C . ASP A 1 97 ? -10.436 4.817 17.356 1.00 96.25 97 ASP A C 1
ATOM 682 O O . ASP A 1 97 ? -9.885 5.109 16.299 1.00 96.25 97 ASP A O 1
ATOM 686 N N . THR A 1 98 ? -9.748 4.287 18.374 1.00 96.88 98 THR A N 1
ATOM 687 C CA . THR A 1 98 ? -8.283 4.125 18.338 1.00 96.88 98 THR A CA 1
ATOM 688 C C . THR A 1 98 ? -7.833 3.118 17.272 1.00 96.88 98 THR A C 1
ATOM 690 O O . THR A 1 98 ? -6.775 3.277 16.662 1.00 96.88 98 THR A O 1
ATOM 693 N N . LEU A 1 99 ? -8.606 2.051 17.049 1.00 97.69 99 LEU A N 1
ATOM 694 C CA . LEU A 1 99 ? -8.306 1.078 15.999 1.00 97.69 99 LEU A CA 1
ATOM 695 C C . LEU A 1 99 ? -8.536 1.667 14.607 1.00 97.69 99 LEU A C 1
ATOM 697 O O . LEU A 1 99 ? -7.761 1.358 13.705 1.00 97.69 99 LEU A O 1
ATOM 701 N N . VAL A 1 100 ? -9.549 2.518 14.436 1.00 97.94 100 VAL A N 1
ATOM 702 C CA . VAL A 1 100 ? -9.785 3.238 13.180 1.00 97.94 100 VAL A CA 1
ATOM 703 C C . VAL A 1 100 ? -8.607 4.164 12.885 1.00 97.94 100 VAL A C 1
ATOM 705 O O . VAL A 1 100 ? -8.003 4.020 11.824 1.00 97.94 100 VAL A O 1
ATOM 708 N N . ASP A 1 101 ? -8.169 4.979 13.849 1.00 97.81 101 ASP A N 1
ATOM 709 C CA . ASP A 1 101 ? -6.985 5.841 13.694 1.00 97.81 101 ASP A CA 1
ATOM 710 C C . ASP A 1 101 ? -5.729 5.034 13.311 1.00 97.81 101 ASP A C 1
ATOM 712 O O . ASP A 1 101 ? -4.932 5.425 12.449 1.00 97.81 101 ASP A O 1
ATOM 716 N N . ALA A 1 102 ? -5.537 3.876 13.953 1.00 98.25 102 ALA A N 1
ATOM 717 C CA . ALA A 1 102 ? -4.404 3.001 13.681 1.00 98.25 102 ALA A CA 1
ATOM 718 C C . ALA A 1 102 ? -4.455 2.409 12.265 1.00 98.25 102 ALA A C 1
ATOM 720 O O . ALA A 1 102 ? -3.417 2.343 11.598 1.00 98.25 102 ALA A O 1
ATOM 721 N N . VAL A 1 103 ? -5.637 1.992 11.805 1.00 9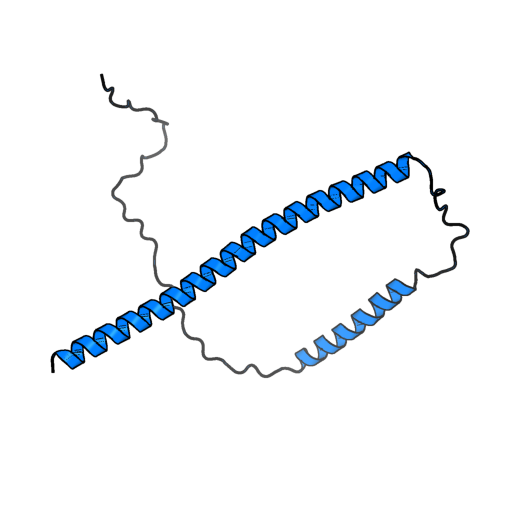8.19 103 VAL A N 1
ATOM 722 C CA . VAL A 1 103 ? -5.848 1.463 10.451 1.00 98.19 103 VAL A CA 1
ATOM 723 C C . VAL A 1 103 ? -5.624 2.556 9.414 1.00 98.19 103 VAL A C 1
ATOM 725 O O . VAL A 1 103 ? -4.828 2.351 8.500 1.00 98.19 103 VAL A O 1
ATOM 728 N N . GLU A 1 104 ? -6.219 3.733 9.589 1.00 98.44 104 GLU A N 1
ATOM 729 C CA . GLU A 1 104 ? -6.057 4.860 8.665 1.00 98.44 104 GLU A CA 1
ATOM 730 C C . GLU A 1 104 ? -4.581 5.267 8.534 1.00 98.44 104 GLU A C 1
ATOM 732 O O . GLU A 1 104 ? -4.053 5.447 7.431 1.00 98.44 104 GLU A O 1
ATOM 737 N N . ASN A 1 105 ? -3.852 5.327 9.651 1.00 97.88 105 ASN A N 1
ATOM 738 C CA . ASN A 1 105 ? -2.422 5.623 9.621 1.00 97.88 105 ASN A CA 1
ATOM 739 C C . ASN A 1 105 ? -1.594 4.492 8.974 1.00 97.88 105 ASN A C 1
ATOM 741 O O . ASN A 1 105 ? -0.621 4.759 8.258 1.00 97.88 105 ASN A O 1
ATOM 745 N N . ALA A 1 106 ? -1.970 3.229 9.194 1.00 98.31 106 ALA A N 1
ATOM 746 C CA . ALA A 1 106 ? -1.317 2.085 8.562 1.00 98.31 106 ALA A CA 1
ATOM 747 C C . ALA A 1 106 ? -1.526 2.078 7.039 1.00 98.31 106 ALA A C 1
ATOM 749 O O . ALA A 1 106 ? -0.574 1.833 6.294 1.00 98.31 106 ALA A O 1
ATOM 750 N N . GLU A 1 107 ? -2.724 2.413 6.565 1.00 98.56 107 GLU A N 1
ATOM 751 C CA . GLU A 1 107 ? -3.030 2.524 5.137 1.00 98.56 107 GLU A CA 1
ATOM 752 C C . GLU A 1 107 ? -2.199 3.619 4.470 1.00 98.56 107 GLU A C 1
ATOM 754 O O . GLU A 1 107 ? -1.575 3.387 3.429 1.00 98.56 107 GLU A O 1
ATOM 759 N N . VAL A 1 108 ? -2.090 4.789 5.103 1.00 98.44 108 VAL A N 1
ATOM 760 C CA . VAL A 1 108 ? -1.231 5.874 4.607 1.00 98.44 108 VAL A CA 1
ATOM 761 C C . VAL A 1 108 ? 0.229 5.418 4.502 1.00 98.44 108 VAL A C 1
ATOM 763 O O . VAL A 1 108 ? 0.922 5.758 3.533 1.00 98.44 108 VAL A O 1
ATOM 766 N N . ALA A 1 109 ? 0.720 4.651 5.479 1.00 98.50 109 ALA A N 1
ATOM 767 C CA . ALA A 1 109 ? 2.078 4.117 5.458 1.00 98.50 109 ALA A CA 1
ATOM 768 C C . ALA A 1 109 ? 2.279 3.083 4.338 1.00 98.50 109 ALA A C 1
ATOM 770 O O . ALA A 1 109 ? 3.298 3.133 3.636 1.00 98.50 109 ALA A O 1
ATOM 771 N N . GLU A 1 110 ? 1.316 2.185 4.132 1.00 98.38 110 GLU A N 1
ATOM 772 C CA . GLU A 1 110 ? 1.410 1.151 3.101 1.00 98.38 110 GLU A CA 1
ATOM 773 C C . GLU A 1 110 ? 1.311 1.742 1.696 1.00 98.38 110 GLU A C 1
ATOM 775 O O . GLU A 1 110 ? 2.121 1.392 0.839 1.00 98.38 110 GLU A O 1
ATOM 780 N N . ILE A 1 111 ? 0.420 2.709 1.461 1.00 98.50 111 ILE A N 1
ATOM 781 C CA . ILE A 1 111 ? 0.327 3.403 0.169 1.00 98.50 111 ILE A CA 1
ATOM 782 C C . ILE A 1 111 ? 1.662 4.067 -0.166 1.00 98.50 111 ILE A C 1
ATOM 784 O O . ILE A 1 111 ? 2.204 3.846 -1.250 1.00 98.50 111 ILE A O 1
ATOM 788 N N . LYS A 1 112 ? 2.249 4.825 0.770 1.00 98.50 112 LYS A N 1
ATOM 789 C CA . LYS A 1 112 ? 3.574 5.433 0.565 1.00 98.50 112 LYS A CA 1
ATOM 790 C C . LYS A 1 112 ? 4.601 4.356 0.220 1.00 98.50 112 LYS A C 1
ATOM 792 O O . LYS A 1 112 ? 5.295 4.465 -0.790 1.00 98.50 112 LYS A O 1
ATOM 797 N N . ARG A 1 113 ? 4.678 3.286 1.013 1.00 98.12 113 ARG A N 1
ATOM 798 C CA . ARG A 1 113 ? 5.622 2.180 0.794 1.00 98.12 113 ARG A CA 1
ATOM 799 C C . ARG A 1 113 ? 5.441 1.528 -0.579 1.00 98.12 113 ARG A C 1
ATOM 801 O O . ARG A 1 113 ? 6.437 1.308 -1.271 1.00 98.12 113 ARG A O 1
ATOM 808 N N . ALA A 1 114 ? 4.211 1.232 -0.982 1.00 98.31 114 ALA A N 1
ATOM 809 C CA . ALA A 1 114 ? 3.888 0.632 -2.270 1.00 98.31 114 ALA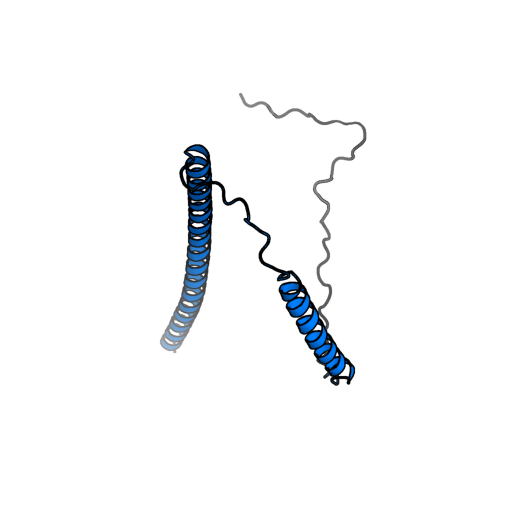 A CA 1
ATOM 810 C C . ALA A 1 114 ? 4.258 1.564 -3.431 1.00 98.31 114 ALA A C 1
ATOM 812 O O . ALA A 1 114 ? 4.932 1.128 -4.365 1.00 98.31 114 ALA A O 1
ATOM 813 N N . VAL A 1 115 ? 3.917 2.852 -3.334 1.00 98.69 115 VAL A N 1
ATOM 814 C CA . VAL A 1 115 ? 4.234 3.867 -4.351 1.00 98.69 115 VAL A CA 1
ATOM 815 C C . VAL A 1 115 ? 5.743 4.040 -4.509 1.00 98.69 115 VAL A C 1
ATOM 817 O O . VAL A 1 115 ? 6.252 3.945 -5.623 1.00 98.69 115 VAL A O 1
ATOM 820 N N . PHE A 1 116 ? 6.498 4.210 -3.419 1.00 98.69 116 PHE A N 1
ATOM 821 C CA . PHE A 1 116 ? 7.958 4.349 -3.503 1.00 98.69 116 PHE A CA 1
ATOM 822 C C . PHE A 1 116 ? 8.626 3.094 -4.077 1.00 98.69 116 PHE A C 1
ATOM 824 O O . PHE A 1 116 ? 9.574 3.192 -4.862 1.00 98.69 116 PHE A O 1
ATOM 831 N N . ARG A 1 117 ? 8.115 1.903 -3.743 1.00 98.50 117 ARG A N 1
ATOM 832 C CA . ARG A 1 117 ? 8.581 0.644 -4.343 1.00 98.50 117 ARG A CA 1
ATOM 833 C C . ARG A 1 117 ? 8.270 0.573 -5.834 1.00 98.50 117 ARG A C 1
ATOM 835 O O . ARG A 1 117 ? 9.147 0.181 -6.602 1.00 98.50 117 ARG A O 1
ATOM 842 N N . ALA A 1 118 ? 7.062 0.951 -6.240 1.00 98.62 118 ALA A N 1
ATOM 843 C CA . ALA A 1 118 ? 6.659 0.978 -7.640 1.00 98.62 118 ALA A CA 1
ATOM 844 C C . ALA A 1 118 ? 7.523 1.958 -8.444 1.00 98.62 118 ALA A C 1
ATOM 846 O O . ALA A 1 118 ? 8.095 1.558 -9.452 1.00 98.62 118 ALA A O 1
ATOM 847 N N . LEU A 1 119 ? 7.723 3.183 -7.949 1.00 98.69 119 LEU A N 1
ATOM 848 C CA . LEU A 1 119 ? 8.577 4.187 -8.590 1.00 98.69 119 LEU A CA 1
ATOM 849 C C . LEU A 1 119 ? 10.041 3.745 -8.682 1.00 98.69 119 LEU A C 1
ATOM 851 O O . LEU A 1 119 ? 10.695 3.988 -9.689 1.00 98.69 119 LEU A O 1
ATOM 855 N N . THR A 1 120 ? 10.558 3.046 -7.668 1.00 98.56 120 THR A N 1
ATOM 856 C CA . THR A 1 120 ? 11.923 2.496 -7.719 1.00 98.56 120 THR A CA 1
ATOM 857 C C . THR A 1 120 ? 12.055 1.433 -8.814 1.00 98.56 120 THR A C 1
ATOM 859 O O . THR A 1 120 ? 13.051 1.415 -9.536 1.00 98.56 120 THR A O 1
ATOM 862 N N . ARG A 1 121 ? 11.050 0.559 -8.968 1.00 98.44 121 ARG A N 1
ATOM 863 C CA . ARG A 1 121 ? 11.024 -0.450 -10.041 1.00 98.44 121 ARG A CA 1
ATOM 864 C C . ARG A 1 121 ? 10.852 0.185 -11.417 1.00 98.44 121 ARG A C 1
ATOM 866 O O . ARG A 1 121 ? 11.567 -0.205 -12.332 1.00 98.44 121 ARG A O 1
ATOM 873 N N . LEU A 1 122 ? 9.954 1.163 -11.540 1.00 98.50 122 LEU A N 1
ATOM 874 C CA . LEU A 1 122 ? 9.730 1.909 -12.776 1.00 98.50 122 LEU A CA 1
ATOM 875 C C . LEU A 1 122 ? 11.021 2.591 -13.223 1.00 98.50 122 LEU A C 1
ATOM 877 O O . LEU A 1 122 ? 11.465 2.364 -14.338 1.00 98.50 122 LEU A O 1
ATOM 881 N N . ARG A 1 123 ? 11.701 3.297 -12.315 1.00 98.31 123 ARG A N 1
ATOM 882 C CA . ARG A 1 123 ? 12.992 3.928 -12.602 1.00 98.31 123 ARG A CA 1
ATOM 883 C C . ARG A 1 123 ? 14.040 2.925 -13.090 1.00 98.31 123 ARG A C 1
ATOM 885 O O . ARG A 1 123 ? 14.793 3.224 -14.008 1.00 98.31 123 ARG A O 1
ATOM 892 N N . ALA A 1 124 ? 14.123 1.745 -12.473 1.00 98.62 124 ALA A N 1
ATOM 893 C CA . ALA A 1 124 ? 15.061 0.710 -12.909 1.00 98.62 124 ALA A CA 1
ATOM 894 C C . ALA A 1 124 ? 14.720 0.174 -14.311 1.00 98.62 124 ALA A C 1
ATOM 896 O O . ALA A 1 124 ? 15.627 -0.053 -15.111 1.00 98.62 124 ALA A O 1
ATOM 897 N N . ALA A 1 125 ? 13.430 -0.010 -14.605 1.00 98.56 125 ALA A N 1
ATOM 898 C CA . ALA A 1 125 ? 12.960 -0.411 -15.926 1.00 98.56 125 ALA A CA 1
ATOM 899 C C . ALA A 1 125 ? 13.255 0.670 -16.975 1.00 98.56 125 ALA A C 1
ATOM 901 O O . ALA A 1 125 ? 13.879 0.364 -17.981 1.00 98.56 125 ALA A O 1
ATOM 902 N N . GLU A 1 126 ? 12.925 1.932 -16.695 1.00 98.25 126 GLU A N 1
ATOM 903 C CA . GLU A 1 126 ? 13.185 3.072 -17.581 1.00 98.25 126 GLU A CA 1
ATOM 904 C C . GLU A 1 126 ? 14.671 3.209 -17.917 1.00 98.25 126 GLU A C 1
ATOM 906 O O . GLU A 1 126 ? 15.022 3.334 -19.084 1.00 98.25 126 GLU A O 1
ATOM 911 N N . ILE A 1 127 ? 15.564 3.115 -16.924 1.00 98.12 127 ILE A N 1
ATOM 912 C CA . ILE A 1 127 ? 17.016 3.156 -17.168 1.00 98.12 127 ILE A CA 1
ATOM 913 C C . ILE A 1 127 ? 17.439 2.044 -18.139 1.00 98.12 127 ILE A C 1
ATOM 915 O O . ILE A 1 127 ? 18.231 2.288 -19.047 1.00 98.12 127 ILE A O 1
ATOM 919 N N . LYS A 1 128 ? 16.904 0.831 -17.969 1.00 98.19 128 LYS A N 1
ATOM 920 C CA . LYS A 1 128 ? 17.199 -0.307 -18.849 1.00 98.19 128 LYS A CA 1
ATOM 921 C C . LYS A 1 128 ? 16.616 -0.122 -20.256 1.00 98.19 128 LYS A C 1
ATOM 923 O O . LYS A 1 128 ? 17.249 -0.524 -21.235 1.00 98.19 128 LYS A O 1
ATOM 928 N N . GLU A 1 129 ? 15.424 0.457 -20.356 1.00 97.75 129 GLU A N 1
ATOM 929 C CA . GLU A 1 129 ? 14.768 0.779 -21.625 1.00 97.75 129 GLU A CA 1
ATOM 930 C C . GLU A 1 129 ? 15.612 1.797 -22.405 1.00 97.75 129 GLU A C 1
ATOM 932 O O . GLU A 1 129 ? 15.949 1.560 -23.565 1.00 97.75 129 GLU A O 1
ATOM 937 N N . PHE A 1 130 ? 16.051 2.873 -21.740 1.00 98.00 130 PHE A N 1
ATOM 938 C CA . PHE A 1 130 ? 16.911 3.893 -22.339 1.00 98.00 130 PHE A CA 1
ATOM 939 C C . PHE A 1 130 ? 18.279 3.335 -22.761 1.00 98.00 130 PHE A C 1
ATOM 941 O O . PHE A 1 130 ? 18.734 3.638 -23.861 1.00 98.00 130 PHE A O 1
ATOM 948 N N . ASP A 1 131 ? 18.906 2.470 -21.954 1.00 97.56 131 ASP A N 1
ATOM 949 C CA . ASP A 1 131 ? 20.147 1.773 -22.337 1.00 97.56 131 ASP A CA 1
ATOM 950 C C . ASP A 1 131 ? 19.954 0.880 -23.577 1.00 97.56 131 ASP A C 1
ATOM 952 O O . ASP A 1 131 ? 20.795 0.819 -24.476 1.00 97.56 131 ASP A O 1
ATOM 956 N N . THR A 1 132 ? 18.803 0.213 -23.667 1.00 97.81 132 THR A N 1
ATOM 957 C CA . THR A 1 132 ? 18.469 -0.626 -24.822 1.00 97.81 132 THR A CA 1
ATOM 958 C C . THR A 1 132 ? 18.286 0.201 -26.089 1.00 97.81 132 THR A C 1
ATOM 960 O O . THR A 1 132 ? 18.835 -0.179 -27.123 1.00 97.81 132 THR A O 1
ATOM 963 N N . ILE A 1 133 ? 17.572 1.326 -26.011 1.00 97.31 133 ILE A N 1
ATOM 964 C CA . ILE A 1 133 ? 17.390 2.243 -27.144 1.00 97.31 133 ILE A CA 1
ATOM 965 C C . ILE A 1 133 ? 18.747 2.770 -27.618 1.00 97.31 133 ILE A C 1
ATOM 967 O O . ILE A 1 133 ? 19.067 2.629 -28.794 1.00 97.31 133 ILE A O 1
ATOM 971 N N . ALA A 1 134 ? 19.587 3.274 -26.709 1.00 97.00 134 ALA A N 1
ATOM 972 C CA . ALA A 1 134 ? 20.901 3.814 -27.061 1.00 97.00 134 ALA A CA 1
ATOM 973 C C . ALA A 1 134 ? 21.797 2.782 -27.771 1.00 97.00 134 ALA A C 1
ATOM 975 O O . ALA A 1 134 ? 22.478 3.102 -28.750 1.00 97.00 134 ALA A O 1
ATOM 976 N N . ARG A 1 135 ? 21.770 1.519 -27.321 1.00 96.88 135 ARG A N 1
ATOM 977 C CA . ARG A 1 135 ? 22.498 0.431 -27.988 1.00 96.88 135 ARG A CA 1
ATOM 978 C C . ARG A 1 135 ? 21.970 0.173 -29.400 1.00 96.88 135 ARG A C 1
ATOM 980 O O . ARG A 1 135 ? 22.775 -0.012 -30.308 1.00 96.88 135 ARG A O 1
ATOM 987 N N . LEU A 1 136 ? 20.648 0.144 -29.579 1.00 96.88 136 LEU A N 1
ATOM 988 C CA . LEU A 1 136 ? 20.026 -0.074 -30.889 1.00 96.88 136 LEU A CA 1
ATOM 989 C C . LEU A 1 136 ? 20.321 1.080 -31.854 1.00 96.88 136 LEU A C 1
ATOM 991 O O . LEU A 1 136 ? 20.659 0.828 -33.005 1.00 96.88 136 LEU A O 1
ATOM 995 N N . GLU A 1 137 ? 20.257 2.326 -31.384 1.00 95.50 137 GLU A N 1
ATOM 996 C CA . GLU A 1 137 ? 20.620 3.502 -32.183 1.00 95.50 137 GLU A CA 1
ATOM 997 C C . GLU A 1 137 ? 22.090 3.463 -32.609 1.00 95.50 137 GLU A C 1
ATOM 999 O O . GLU A 1 137 ? 22.400 3.759 -33.756 1.00 95.50 137 GLU A O 1
ATOM 1004 N N . THR A 1 138 ? 22.994 3.027 -31.726 1.00 95.62 138 THR A N 1
ATOM 1005 C CA . THR A 1 138 ? 24.419 2.886 -32.068 1.00 95.62 138 THR A CA 1
ATOM 1006 C C . THR A 1 138 ? 24.646 1.806 -33.132 1.00 95.62 138 THR A C 1
ATOM 1008 O O . THR A 1 138 ? 25.424 2.018 -34.054 1.00 95.62 138 THR A O 1
ATOM 1011 N N . GLN A 1 139 ? 23.946 0.668 -33.047 1.00 94.88 139 GLN A N 1
ATOM 1012 C CA . GLN A 1 139 ? 24.014 -0.401 -34.057 1.00 94.88 139 GLN A CA 1
ATOM 1013 C C . GLN A 1 139 ? 23.407 -0.005 -35.404 1.00 94.88 139 GLN A C 1
ATOM 1015 O O . GLN A 1 139 ? 23.767 -0.585 -36.416 1.00 94.88 139 GLN A O 1
ATOM 1020 N N . ALA A 1 140 ? 22.468 0.939 -35.419 1.00 90.12 140 ALA A N 1
ATOM 1021 C CA . ALA A 1 140 ? 21.861 1.430 -36.652 1.00 90.12 140 ALA A CA 1
ATOM 1022 C C . ALA A 1 140 ? 22.763 2.414 -37.421 1.00 90.12 140 ALA A C 1
ATOM 1024 O O . ALA A 1 140 ? 22.444 2.753 -38.560 1.00 90.12 140 ALA A O 1
ATOM 1025 N N . ILE A 1 141 ? 23.831 2.915 -36.789 1.00 88.94 141 ILE A N 1
ATOM 1026 C CA . ILE A 1 141 ? 24.767 3.884 -37.378 1.00 88.94 141 ILE A CA 1
ATOM 1027 C C . ILE A 1 141 ? 25.981 3.194 -38.032 1.00 88.94 141 ILE A C 1
ATOM 1029 O O . ILE A 1 141 ? 26.585 3.792 -38.921 1.00 88.94 141 ILE A O 1
ATOM 1033 N N . ASP A 1 142 ? 26.324 1.973 -37.608 1.00 71.94 142 ASP A N 1
ATOM 1034 C CA . ASP A 1 142 ? 27.374 1.125 -38.209 1.00 71.94 142 ASP A CA 1
ATOM 1035 C C . ASP A 1 142 ? 26.834 0.341 -39.423 1.00 71.94 142 ASP A C 1
ATOM 1037 O O . ASP A 1 142 ? 27.551 0.250 -40.447 1.00 71.94 142 ASP A O 1
#

Foldseek 3Di:
DDDDDDDDDDDPDDDPDDPDDPPPPDDDPDPDDDPDDPDPDDPVVVVVVVVVVVVVVVVVVVVCVVPDDDPDDPPPPDPDDVVVVVVVVVVVVVVVVVVVVVV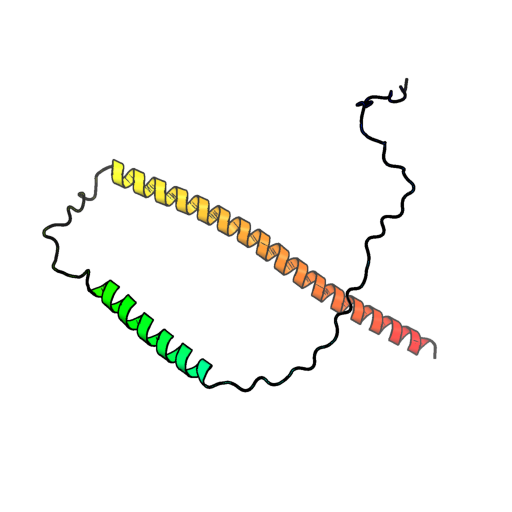VVVVVVVVVVVVVVVVVVVVVVVVVVVVVVVVVVVVVVD

pLDDT: mean 72.0, std 20.83, range [45.34, 98.69]

Secondary structure (DSSP, 8-state):
-----------TT-PPPPTT----------------------THHHHHHHHHHHHHHHHHHHHHTT--S--TT---PPTT-HHHHHHHHHHHHHHHHHHHHHHHHHHHHHHHHHHHHHHHHHHHHHHHHHHHHHHHHHHTT-

Organism: Alexandrium catenella (NCBI:txid2925)

Radius of gyration: 35.06 Å; chains: 1; bounding box: 66×76×87 Å

Sequence (142 aa):
LKPSPSLAWLTPGGIPPDPRSPTTQSPHAARSSRPMALRSLTVAALAAVASGLALQDSIIAAANATASAPPAGAQIAPFGKEDTAKELQSHAARTQDTLVDAVENAEVAEIKRAVFRALTRLRAAEIKEFDTIARLETQAID